Protein AF-A0A160TWB4-F1 (afdb_monomer_lite)

InterPro domains:
  IPR011051 RmlC-like cupin domain superfamily [SSF51182] (1-45)
  IPR013096 Cupin 2, conserved barrel [PF07883] (1-42)
  IPR014710 RmlC-like jelly roll fold [G3DSA:2.60.120.10] (1-47)

Radius of gyration: 13.47 Å; chains: 1; bounding box: 28×30×26 Å

pLDDT: mean 93.83, std 5.78, range [55.16, 97.88]

Foldseek 3Di:
DWKDWAPDIDDDDPPDDDDRDPPTDMDDDDPDDDDDDDDDDDVVPDPVVVVVVVVVD

Secondary structure (DSSP, 8-state):
-EEEETTEEEE--TT------TT--EEEE--SSS--------SSPPHHHHHHHHHT-

Structure (mmCIF, N/CA/C/O backbone):
data_AF-A0A160TWB4-F1
#
_entry.id   AF-A0A160TWB4-F1
#
loop_
_atom_site.group_PDB
_atom_site.id
_atom_site.type_symbol
_atom_site.label_atom_id
_atom_site.label_alt_id
_atom_site.label_comp_id
_atom_site.label_asym_id
_atom_site.label_entity_id
_atom_site.label_seq_id
_atom_site.pdbx_PDB_ins_code
_atom_site.Cartn_x
_atom_site.Cartn_y
_atom_site.Cartn_z
_atom_site.occupancy
_atom_site.B_iso_or_equiv
_atom_site.auth_seq_id
_atom_site.auth_comp_id
_atom_site.auth_asym_id
_atom_site.auth_atom_id
_atom_site.pdbx_PDB_model_num
ATOM 1 N N . MET A 1 1 ? -10.000 -3.668 6.478 1.00 94.50 1 MET A N 1
ATOM 2 C CA . MET A 1 1 ? -10.129 -2.517 5.546 1.00 94.50 1 MET A CA 1
ATOM 3 C C . MET A 1 1 ? -10.338 -3.051 4.139 1.00 94.50 1 MET A C 1
ATOM 5 O O . MET A 1 1 ? -9.947 -4.185 3.896 1.00 94.50 1 MET A O 1
ATOM 9 N N . ARG A 1 2 ? -10.931 -2.279 3.228 1.00 97.25 2 ARG A N 1
ATOM 10 C CA . ARG A 1 2 ? -11.009 -2.644 1.809 1.00 97.25 2 ARG A CA 1
ATOM 11 C C . ARG A 1 2 ? -9.844 -2.017 1.068 1.00 97.25 2 ARG A C 1
ATOM 13 O O . ARG A 1 2 ? -9.672 -0.807 1.160 1.00 97.25 2 ARG A O 1
ATOM 20 N N . LEU A 1 3 ? -9.056 -2.820 0.363 1.00 96.75 3 LEU A N 1
ATOM 21 C CA . LEU A 1 3 ? -8.014 -2.332 -0.534 1.00 96.75 3 LEU A CA 1
ATOM 22 C C . LEU A 1 3 ? -8.453 -2.477 -1.985 1.00 96.75 3 LEU A C 1
ATOM 24 O O . LEU A 1 3 ? -9.035 -3.495 -2.362 1.00 96.75 3 LEU A O 1
ATOM 28 N N . THR A 1 4 ? -8.112 -1.466 -2.778 1.00 97.50 4 THR A N 1
ATOM 29 C CA . THR A 1 4 ? -8.222 -1.475 -4.236 1.00 97.50 4 THR A CA 1
ATOM 30 C C . THR A 1 4 ? -6.822 -1.356 -4.824 1.00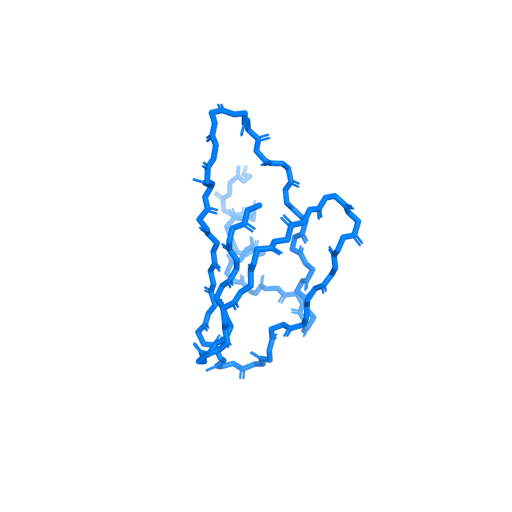 97.50 4 THR A C 1
ATOM 32 O O . THR A 1 4 ? -6.086 -0.442 -4.445 1.00 97.50 4 THR A O 1
ATOM 35 N N . VAL A 1 5 ? -6.459 -2.243 -5.752 1.00 97.19 5 VAL A N 1
ATOM 36 C CA . VAL A 1 5 ? -5.201 -2.204 -6.516 1.00 97.19 5 VAL A CA 1
ATOM 37 C C . VAL A 1 5 ? -5.524 -2.471 -7.984 1.00 97.19 5 VAL A C 1
ATOM 39 O O . VAL A 1 5 ? -5.813 -3.599 -8.374 1.00 97.19 5 VAL A O 1
ATOM 42 N N . GLY A 1 6 ? -5.492 -1.423 -8.808 1.00 97.12 6 GLY A N 1
ATOM 43 C CA . GLY A 1 6 ? -5.988 -1.505 -10.181 1.00 97.12 6 GLY A CA 1
ATOM 44 C C . GLY A 1 6 ? -7.475 -1.858 -10.189 1.00 97.12 6 GLY A C 1
ATOM 45 O O . GLY A 1 6 ? -8.276 -1.138 -9.594 1.00 97.12 6 GLY A O 1
ATOM 46 N N . ASP A 1 7 ? -7.812 -2.978 -10.825 1.00 97.75 7 ASP A N 1
ATOM 47 C CA . ASP A 1 7 ? -9.182 -3.495 -10.914 1.00 97.75 7 ASP A CA 1
ATOM 48 C C . ASP A 1 7 ? -9.515 -4.511 -9.807 1.00 97.75 7 ASP A C 1
ATOM 50 O O . ASP A 1 7 ? -10.657 -4.960 -9.693 1.00 97.75 7 ASP A O 1
ATOM 54 N N . GLU A 1 8 ? -8.536 -4.887 -8.977 1.00 97.62 8 GLU A N 1
ATOM 55 C CA . GLU A 1 8 ? -8.753 -5.828 -7.882 1.00 97.62 8 GLU A CA 1
ATOM 56 C C . GLU A 1 8 ? -9.200 -5.113 -6.608 1.00 97.62 8 GLU A C 1
ATOM 58 O O . GLU A 1 8 ? -8.616 -4.109 -6.194 1.00 97.62 8 GLU A O 1
ATOM 63 N N . VAL A 1 9 ? -10.213 -5.682 -5.952 1.00 97.88 9 VAL A N 1
ATOM 64 C CA . VAL A 1 9 ? -10.747 -5.209 -4.672 1.00 97.88 9 VAL A CA 1
ATOM 65 C C . VAL A 1 9 ? -10.818 -6.380 -3.699 1.00 97.88 9 VAL A C 1
ATOM 67 O O . VAL A 1 9 ? -11.352 -7.438 -4.037 1.00 97.88 9 VAL A O 1
ATOM 70 N N . ARG A 1 10 ? -10.304 -6.198 -2.478 1.00 96.38 10 ARG A N 1
ATOM 71 C CA . ARG A 1 10 ? -10.399 -7.210 -1.412 1.00 96.38 10 ARG A CA 1
ATOM 72 C C . ARG A 1 10 ? -10.560 -6.573 -0.043 1.00 96.38 10 ARG A C 1
ATOM 74 O O . ARG A 1 10 ? -9.941 -5.552 0.260 1.00 96.38 10 ARG A O 1
ATOM 81 N N . ASP A 1 11 ? -11.326 -7.245 0.803 1.00 97.00 11 ASP A N 1
ATOM 82 C CA . ASP A 1 11 ? -11.369 -6.960 2.231 1.00 97.00 11 ASP A CA 1
ATOM 83 C C . ASP A 1 11 ? -10.213 -7.703 2.908 1.00 97.00 11 ASP A C 1
ATOM 85 O O . ASP A 1 11 ? -10.069 -8.914 2.749 1.00 97.00 11 ASP A O 1
ATOM 89 N N . ILE A 1 12 ? -9.374 -6.963 3.630 1.00 94.31 12 ILE A N 1
ATOM 90 C CA . ILE A 1 12 ? -8.191 -7.478 4.325 1.00 94.31 12 ILE A CA 1
ATOM 91 C C . ILE A 1 12 ? -8.278 -7.242 5.838 1.00 94.31 12 ILE A C 1
ATOM 93 O O . ILE A 1 12 ? -8.888 -6.263 6.305 1.00 94.31 12 ILE A O 1
ATOM 97 N N . GLY A 1 13 ? -7.642 -8.131 6.595 1.00 95.12 13 GLY A N 1
ATOM 98 C CA . GLY A 1 13 ? -7.510 -8.097 8.046 1.00 95.12 13 GLY A CA 1
ATOM 99 C C . GLY A 1 13 ? -6.058 -7.958 8.530 1.00 95.12 13 GLY A C 1
ATOM 100 O O . GLY A 1 13 ? -5.135 -7.769 7.736 1.00 95.12 13 GLY A O 1
ATOM 101 N N . PRO A 1 14 ? -5.835 -8.016 9.856 1.00 95.44 14 PRO A N 1
ATOM 102 C CA . PRO A 1 14 ? -4.497 -7.955 10.436 1.00 95.44 14 PRO A CA 1
ATOM 103 C C . PRO A 1 14 ? -3.588 -9.081 9.927 1.00 95.44 14 PRO A C 1
ATOM 105 O O . PRO A 1 14 ? -3.952 -10.251 9.990 1.00 95.44 14 PRO A O 1
ATOM 108 N N . GLY A 1 15 ? -2.387 -8.721 9.473 1.00 95.19 15 GLY A N 1
ATOM 109 C CA . GLY A 1 15 ? -1.386 -9.664 8.962 1.00 95.19 15 GLY A CA 1
ATOM 110 C C . GLY A 1 15 ? -1.482 -9.952 7.461 1.00 95.19 15 GLY A C 1
ATOM 111 O O . GLY A 1 15 ? -0.510 -10.445 6.891 1.00 95.19 15 GLY A O 1
ATOM 112 N N . ASP A 1 16 ? -2.591 -9.597 6.808 1.00 95.56 16 ASP A N 1
ATOM 113 C CA . ASP A 1 16 ? -2.683 -9.666 5.352 1.00 95.56 16 ASP A CA 1
ATOM 114 C C . ASP A 1 16 ? -1.722 -8.663 4.702 1.00 95.56 16 ASP A C 1
ATOM 116 O O . ASP A 1 16 ? -1.496 -7.559 5.201 1.00 95.56 16 ASP A O 1
ATOM 120 N N . MET A 1 17 ? -1.173 -9.048 3.550 1.00 92.38 17 MET A N 1
ATOM 121 C CA .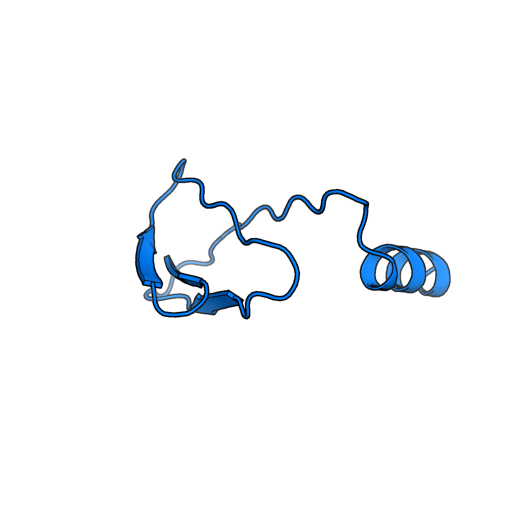 MET A 1 17 ? -0.265 -8.220 2.761 1.00 92.38 17 MET A CA 1
ATOM 122 C C . MET A 1 17 ? -0.752 -8.128 1.321 1.00 92.38 17 MET A C 1
ATOM 124 O O . MET A 1 17 ? -1.331 -9.073 0.781 1.00 92.38 17 MET A O 1
ATOM 128 N N . TRP A 1 18 ? -0.450 -7.006 0.674 1.00 93.81 18 TRP A N 1
ATOM 129 C CA . TRP A 1 18 ? -0.670 -6.823 -0.754 1.00 93.81 18 TRP A CA 1
ATOM 130 C C . TRP A 1 18 ? 0.515 -6.086 -1.370 1.00 93.81 18 TRP A C 1
ATOM 132 O O . TRP A 1 18 ? 1.131 -5.228 -0.745 1.00 93.81 18 TRP A O 1
ATOM 142 N N . TYR A 1 19 ? 0.823 -6.423 -2.615 1.00 95.06 19 TYR A N 1
ATOM 143 C CA . TYR A 1 19 ? 1.739 -5.687 -3.472 1.00 95.06 19 TYR A CA 1
ATOM 144 C C . TYR A 1 19 ? 1.003 -4.752 -4.450 1.00 95.06 19 TYR A C 1
ATOM 146 O O . TYR A 1 19 ? 0.236 -5.217 -5.292 1.00 95.06 19 TYR A O 1
ATOM 154 N N . ALA A 1 20 ? 1.274 -3.446 -4.376 1.00 95.50 20 ALA A N 1
ATOM 155 C CA . ALA A 1 20 ? 0.830 -2.465 -5.365 1.00 95.50 20 ALA A CA 1
ATOM 156 C C . ALA A 1 20 ? 1.955 -2.196 -6.388 1.00 95.50 20 ALA A C 1
ATOM 158 O O . ALA A 1 20 ? 2.995 -1.645 -6.010 1.00 95.50 20 ALA A O 1
ATOM 159 N N . PRO A 1 21 ? 1.793 -2.568 -7.673 1.00 95.69 21 PRO A N 1
ATOM 160 C CA . PRO A 1 21 ? 2.824 -2.325 -8.678 1.00 95.69 21 PRO A CA 1
ATOM 161 C C . PRO A 1 21 ? 3.012 -0.834 -8.989 1.00 95.69 21 PRO A C 1
ATOM 163 O O . PRO A 1 21 ? 2.123 -0.004 -8.783 1.00 95.69 21 PRO A O 1
ATOM 166 N N . ALA A 1 22 ? 4.173 -0.495 -9.555 1.00 94.12 22 ALA A N 1
ATOM 167 C CA . ALA A 1 22 ? 4.453 0.863 -10.010 1.00 94.12 22 ALA A CA 1
ATOM 168 C C . ALA A 1 22 ? 3.401 1.343 -11.025 1.00 94.12 22 ALA A C 1
ATOM 170 O O . ALA A 1 22 ? 2.999 0.600 -11.919 1.00 94.12 22 ALA A O 1
ATOM 171 N N . ASN A 1 23 ? 2.992 2.609 -10.900 1.00 93.81 23 ASN A N 1
ATOM 172 C CA . ASN A 1 23 ? 1.981 3.259 -11.743 1.00 93.81 23 ASN A CA 1
ATOM 173 C C . ASN A 1 23 ? 0.580 2.617 -11.708 1.00 93.81 23 ASN A C 1
ATOM 175 O O . ASN A 1 23 ? -0.268 2.972 -12.525 1.00 93.81 23 ASN A O 1
ATOM 179 N N . VAL A 1 24 ? 0.303 1.720 -10.757 1.00 97.00 24 VAL A N 1
ATOM 180 C CA . VAL A 1 24 ? -1.041 1.181 -10.534 1.00 97.00 24 VAL A CA 1
ATOM 181 C C . VAL A 1 24 ? -1.734 2.005 -9.458 1.00 97.00 24 VAL A C 1
ATOM 183 O O . VAL A 1 24 ? -1.207 2.189 -8.360 1.00 97.00 24 VAL A O 1
ATOM 186 N N . LYS A 1 25 ? -2.930 2.512 -9.768 1.00 96.56 25 LYS A N 1
ATOM 187 C CA . LYS A 1 25 ? -3.744 3.245 -8.796 1.00 96.56 25 LYS A CA 1
ATOM 188 C C . LYS A 1 25 ? -4.153 2.300 -7.668 1.00 96.56 25 LYS A C 1
ATOM 190 O O . LYS A 1 25 ? -4.690 1.226 -7.926 1.00 96.56 25 LYS A O 1
ATOM 195 N N . HIS A 1 26 ? -3.910 2.719 -6.434 1.00 96.44 26 HIS A N 1
ATOM 196 C CA . HIS A 1 26 ? -4.250 1.948 -5.248 1.00 96.44 26 HIS A CA 1
ATOM 197 C C . HIS A 1 26 ? -4.719 2.857 -4.112 1.00 96.44 26 HIS A C 1
ATOM 199 O O . HIS A 1 26 ? -4.464 4.064 -4.118 1.00 96.44 26 HIS A O 1
ATOM 205 N N . GLY A 1 27 ? -5.442 2.278 -3.160 1.00 95.00 27 GLY A N 1
ATOM 206 C CA . GLY A 1 27 ? -5.950 2.982 -1.989 1.00 95.00 27 GLY A CA 1
ATOM 207 C C . GLY A 1 27 ? -6.721 2.060 -1.051 1.00 95.00 27 GLY A C 1
ATOM 208 O O . GLY A 1 27 ? -6.954 0.892 -1.367 1.00 95.00 27 GLY A O 1
ATOM 209 N N . GLY A 1 28 ? -7.114 2.602 0.101 1.00 95.00 28 GLY A N 1
ATOM 210 C CA . GLY A 1 28 ? -7.828 1.864 1.134 1.00 95.00 28 GLY A CA 1
ATOM 211 C C . GLY A 1 28 ? -9.024 2.616 1.706 1.00 95.00 28 GLY A C 1
ATOM 212 O O . GLY A 1 28 ? -8.987 3.835 1.858 1.00 95.00 28 GLY A O 1
ATOM 213 N N . GLU A 1 29 ? -10.065 1.865 2.055 1.00 96.44 29 GLU A N 1
ATOM 214 C CA . GLU A 1 29 ? -11.273 2.335 2.733 1.00 96.44 29 GLU A CA 1
ATOM 215 C C . GLU A 1 29 ? -11.434 1.611 4.081 1.00 96.44 29 GLU A C 1
ATOM 217 O O . GLU A 1 29 ? -11.307 0.383 4.188 1.00 96.44 29 GLU A O 1
ATOM 222 N N . ILE A 1 30 ? -11.713 2.376 5.137 1.00 97.00 30 ILE A N 1
ATOM 223 C CA . ILE A 1 30 ? -12.007 1.833 6.466 1.00 97.00 30 ILE A CA 1
ATOM 224 C C . ILE A 1 30 ? -13.486 1.426 6.490 1.00 97.00 30 ILE A C 1
ATOM 226 O O . ILE A 1 30 ? -14.361 2.270 6.357 1.00 97.00 30 ILE A O 1
ATOM 230 N N . LEU A 1 31 ? -13.758 0.131 6.668 1.00 96.25 31 LEU A N 1
ATOM 231 C CA . LEU A 1 31 ? -15.118 -0.435 6.625 1.00 96.25 31 LEU A CA 1
ATOM 232 C C . LEU A 1 31 ? -15.846 -0.438 7.983 1.00 96.25 31 LEU A C 1
ATOM 234 O O . LEU A 1 31 ? -16.996 -0.858 8.057 1.00 96.25 31 LEU A O 1
ATOM 238 N N . GLY A 1 32 ? -15.172 -0.047 9.065 1.00 93.81 32 GLY A N 1
ATOM 239 C CA . GLY A 1 32 ? -15.694 -0.124 10.431 1.00 93.81 32 GLY A CA 1
ATOM 240 C C . GLY A 1 32 ? -15.441 1.150 11.230 1.00 93.81 32 GLY A C 1
ATOM 241 O O . GLY A 1 32 ? -14.916 2.131 10.711 1.00 93.81 32 GLY A O 1
ATOM 242 N N . HIS A 1 33 ? -15.820 1.127 12.505 1.00 96.06 33 HIS A N 1
ATOM 243 C CA . HIS A 1 33 ? -15.676 2.279 13.405 1.00 96.06 33 HIS A CA 1
ATOM 244 C C . HIS A 1 33 ? -14.330 2.321 14.132 1.00 96.06 33 HIS A C 1
ATOM 246 O O . HIS A 1 33 ? -13.928 3.376 14.617 1.00 96.06 33 HIS A O 1
ATOM 252 N N . GLU A 1 34 ? -13.631 1.189 14.188 1.00 95.12 34 GLU A N 1
ATOM 253 C CA . GLU A 1 34 ? -12.313 1.109 14.803 1.00 95.12 34 GLU A CA 1
ATOM 254 C C . GLU A 1 34 ? -11.233 1.653 13.855 1.00 95.12 34 GLU A C 1
ATOM 256 O O . GLU A 1 34 ? -11.278 1.392 12.645 1.00 95.12 34 GLU A O 1
ATOM 261 N N . PRO A 1 35 ? -10.237 2.389 14.379 1.00 93.88 35 PRO A N 1
ATOM 262 C CA . PRO A 1 35 ? -9.124 2.865 13.576 1.00 93.88 35 PRO A CA 1
ATOM 263 C C . PRO A 1 35 ? -8.288 1.697 13.043 1.00 93.88 35 PRO A C 1
ATOM 265 O O . PRO A 1 35 ? -8.104 0.673 13.701 1.00 93.88 35 PRO A O 1
ATOM 268 N N . VAL A 1 36 ? -7.722 1.881 11.850 1.00 94.94 36 VAL A N 1
ATOM 269 C CA . VAL A 1 36 ? -6.814 0.917 11.221 1.00 94.94 36 VAL A CA 1
ATOM 270 C C . VAL A 1 36 ? -5.394 1.463 11.263 1.00 94.94 36 VAL A C 1
ATOM 272 O O . VAL A 1 36 ? -5.145 2.586 10.829 1.00 94.94 36 VAL A O 1
ATOM 275 N N . VAL A 1 37 ? -4.456 0.648 11.744 1.00 94.38 37 VAL A N 1
ATOM 276 C CA . VAL A 1 37 ? -3.021 0.898 11.574 1.00 94.38 37 VAL A CA 1
ATOM 277 C C . VAL A 1 37 ? -2.563 0.148 10.329 1.00 94.38 37 VAL A C 1
ATOM 279 O O . VAL A 1 37 ? -2.644 -1.077 10.275 1.00 94.38 37 VAL A O 1
ATOM 282 N N . PHE A 1 38 ? -2.102 0.892 9.329 1.00 93.19 38 PHE A N 1
ATOM 283 C CA . PHE A 1 38 ? -1.651 0.368 8.044 1.00 93.19 38 PHE A CA 1
ATOM 284 C C . PHE A 1 38 ? -0.186 0.748 7.815 1.00 93.19 38 PHE A C 1
ATOM 286 O O . PHE A 1 38 ? 0.210 1.880 8.099 1.00 93.19 38 PHE A O 1
ATOM 293 N N . ILE A 1 39 ? 0.618 -0.204 7.340 1.00 93.88 39 ILE A N 1
ATOM 294 C CA . ILE A 1 39 ? 2.047 -0.007 7.081 1.00 93.88 39 ILE A CA 1
ATOM 295 C C . ILE A 1 39 ? 2.268 -0.057 5.572 1.00 93.88 39 ILE A C 1
ATOM 297 O O . ILE A 1 39 ? 2.148 -1.121 4.970 1.00 93.88 39 ILE A O 1
ATOM 301 N N . ASP A 1 40 ? 2.649 1.080 4.993 1.00 92.88 40 ASP A N 1
ATOM 302 C CA . ASP A 1 40 ? 3.113 1.158 3.609 1.00 92.88 40 ASP A CA 1
ATOM 303 C C . ASP A 1 40 ? 4.638 1.101 3.538 1.00 92.88 40 ASP A C 1
ATOM 305 O O . ASP A 1 40 ? 5.342 1.872 4.199 1.00 92.88 40 ASP A O 1
ATOM 309 N N . VAL A 1 41 ? 5.151 0.228 2.671 1.00 94.06 41 VAL A N 1
ATOM 310 C CA . VAL A 1 41 ?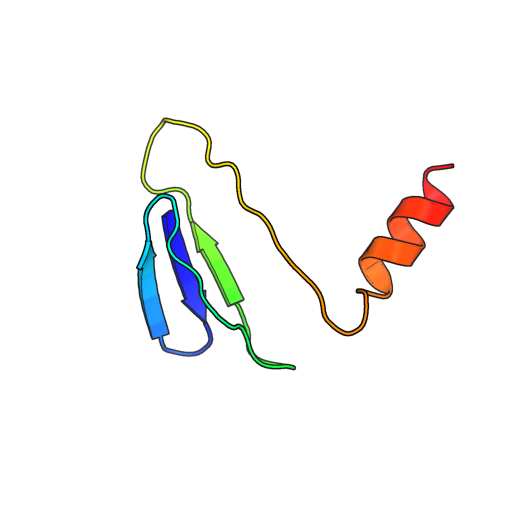 6.581 0.128 2.369 1.00 94.06 41 VAL A CA 1
ATOM 311 C C . VAL A 1 41 ? 6.809 0.497 0.909 1.00 94.06 41 VAL A C 1
ATOM 313 O O . VAL A 1 41 ? 6.412 -0.225 -0.002 1.00 94.06 41 VAL A O 1
ATOM 316 N N . TYR A 1 42 ? 7.489 1.621 0.686 1.00 93.44 42 TYR A N 1
ATOM 317 C CA . TYR A 1 42 ? 7.834 2.101 -0.651 1.00 93.44 42 TYR A CA 1
ATOM 318 C C . TYR A 1 42 ? 9.251 1.661 -1.034 1.00 93.44 42 TYR A C 1
ATOM 320 O O . TYR A 1 42 ? 10.214 1.974 -0.330 1.00 93.44 42 TYR A O 1
ATOM 328 N N . ALA A 1 43 ? 9.379 0.973 -2.171 1.00 93.50 43 ALA A N 1
ATOM 329 C CA . ALA A 1 43 ? 10.656 0.561 -2.748 1.00 93.50 43 ALA A CA 1
ATOM 330 C C . ALA A 1 43 ? 10.693 0.897 -4.257 1.00 93.50 43 ALA A C 1
ATOM 332 O O . ALA A 1 43 ? 9.964 0.269 -5.027 1.00 93.50 43 ALA A O 1
ATOM 333 N N . PRO A 1 44 ? 11.520 1.864 -4.707 1.00 93.50 44 PRO A N 1
ATOM 334 C CA . PRO A 1 44 ? 12.43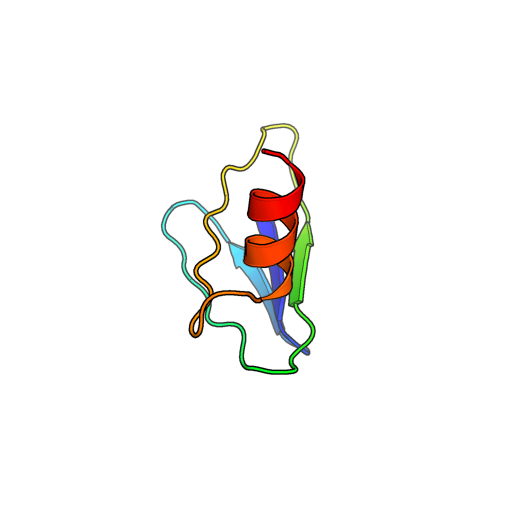3 2.694 -3.910 1.00 93.50 44 PRO A CA 1
ATOM 335 C C . PRO A 1 44 ? 11.689 3.644 -2.949 1.00 93.50 44 PRO A C 1
ATOM 337 O O . PRO A 1 44 ? 10.478 3.830 -3.094 1.00 93.50 44 PRO A O 1
ATOM 340 N N . PRO A 1 45 ? 12.391 4.267 -1.980 1.00 93.12 45 PRO A N 1
ATOM 341 C CA . PRO A 1 45 ? 11.783 5.233 -1.070 1.00 93.12 45 PRO A CA 1
ATOM 342 C C . PRO A 1 45 ? 11.009 6.322 -1.819 1.00 93.12 45 PRO A C 1
ATOM 344 O O . PRO A 1 45 ? 11.492 6.882 -2.807 1.00 93.12 45 PRO A O 1
ATOM 347 N N . SER A 1 46 ? 9.808 6.644 -1.336 1.00 91.50 46 SER A N 1
ATOM 348 C CA . SER A 1 46 ? 8.972 7.671 -1.957 1.00 91.50 46 SER A CA 1
ATOM 349 C C . SER A 1 46 ? 9.632 9.046 -1.849 1.00 91.50 46 SER A C 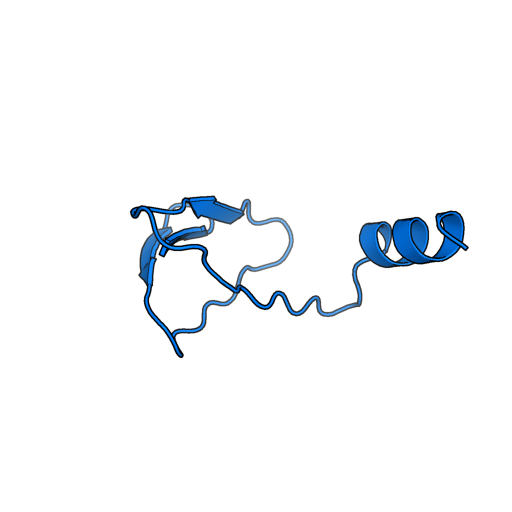1
ATOM 351 O O . SER A 1 46 ? 9.814 9.579 -0.753 1.00 91.50 46 SER A O 1
ATOM 353 N N . ARG A 1 47 ? 9.943 9.651 -3.003 1.00 93.25 47 ARG A N 1
ATOM 354 C CA . ARG A 1 47 ? 10.533 10.995 -3.077 1.00 93.25 47 ARG A CA 1
ATOM 355 C C . ARG A 1 47 ? 9.630 12.049 -2.439 1.00 93.25 47 ARG A C 1
ATOM 357 O O . ARG A 1 47 ? 10.128 12.924 -1.743 1.00 93.25 47 ARG A O 1
ATOM 364 N N . THR A 1 48 ? 8.317 11.953 -2.645 1.00 91.62 48 THR A N 1
ATOM 365 C CA . THR A 1 48 ? 7.345 12.899 -2.081 1.00 91.62 48 THR A CA 1
ATOM 366 C C . THR A 1 48 ? 7.308 12.821 -0.559 1.00 91.62 48 THR A C 1
ATOM 368 O O . THR A 1 48 ? 7.311 13.856 0.103 1.00 91.62 48 THR A O 1
ATOM 371 N N . ILE A 1 49 ? 7.324 11.607 0.004 1.00 91.06 49 ILE A N 1
ATOM 372 C CA . ILE A 1 49 ? 7.363 11.423 1.459 1.00 91.06 49 ILE A CA 1
ATOM 373 C C . ILE A 1 49 ? 8.698 11.914 2.023 1.00 91.06 49 ILE A C 1
ATOM 375 O O . ILE A 1 49 ? 8.698 12.648 3.007 1.00 91.06 49 ILE A O 1
ATOM 379 N N . ALA A 1 50 ? 9.822 11.590 1.375 1.00 91.31 50 ALA A N 1
ATOM 380 C CA . ALA A 1 50 ? 11.139 12.077 1.787 1.00 91.31 50 ALA A CA 1
ATOM 381 C C . ALA A 1 50 ? 11.194 13.616 1.828 1.00 91.31 50 ALA A C 1
ATOM 383 O O . ALA A 1 50 ? 11.538 14.191 2.857 1.00 91.31 50 ALA A O 1
ATOM 384 N N . GLN A 1 51 ? 10.749 14.283 0.757 1.00 94.31 51 GLN A N 1
ATOM 385 C CA . GLN A 1 51 ? 10.692 15.747 0.683 1.00 94.31 51 GLN A CA 1
ATOM 386 C C . GLN A 1 51 ? 9.765 16.355 1.743 1.00 94.31 51 GLN A C 1
ATOM 388 O O . GLN A 1 51 ? 10.088 17.383 2.333 1.00 94.31 51 GLN A O 1
ATOM 393 N N . TRP A 1 52 ? 8.611 15.736 2.007 1.00 93.12 52 TRP A N 1
ATOM 394 C CA . TRP A 1 52 ? 7.700 16.200 3.054 1.00 93.12 52 TRP A CA 1
ATOM 395 C C . TRP A 1 52 ? 8.347 16.137 4.442 1.00 93.12 52 TRP A C 1
ATOM 397 O O . TRP A 1 52 ? 8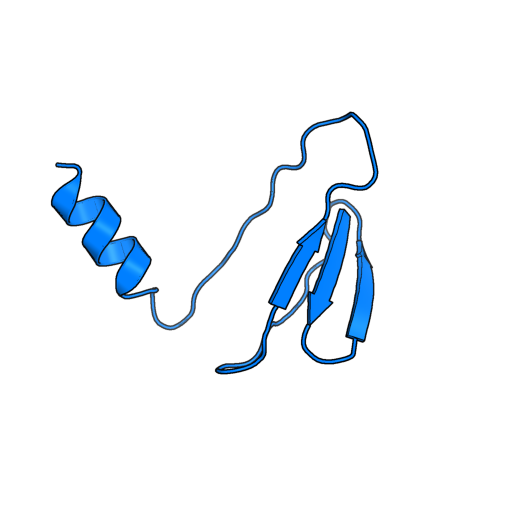.216 17.087 5.210 1.00 93.12 52 TRP A O 1
ATOM 407 N N . ILE A 1 53 ? 9.070 15.054 4.751 1.00 92.00 53 ILE A N 1
ATOM 408 C CA . ILE A 1 53 ? 9.789 14.899 6.025 1.00 92.00 53 ILE A CA 1
ATOM 409 C C . ILE A 1 53 ? 10.881 15.965 6.163 1.00 92.00 53 ILE A C 1
ATOM 411 O O . ILE A 1 53 ? 11.017 16.559 7.230 1.00 92.00 53 ILE A O 1
ATOM 415 N N . GLU A 1 54 ? 11.652 16.212 5.103 1.00 93.19 54 GLU A N 1
ATOM 416 C CA . GLU A 1 54 ? 12.724 17.216 5.094 1.00 93.19 54 GLU A CA 1
ATOM 417 C C . GLU A 1 54 ? 12.189 18.634 5.313 1.00 93.19 54 GLU A C 1
ATOM 419 O O . GLU A 1 54 ? 12.735 19.364 6.131 1.00 93.19 54 GLU A O 1
ATOM 424 N N . ASN A 1 55 ? 11.082 18.992 4.658 1.00 92.75 55 ASN A N 1
ATOM 425 C CA . ASN A 1 55 ? 10.469 20.321 4.762 1.00 92.75 55 ASN A CA 1
ATOM 426 C C . ASN A 1 55 ? 9.717 20.566 6.082 1.00 92.75 55 ASN A C 1
ATOM 428 O O . ASN A 1 55 ? 9.288 21.687 6.346 1.00 92.75 55 ASN A O 1
ATOM 432 N N . LYS A 1 56 ? 9.478 19.517 6.878 1.00 80.44 56 LYS A N 1
ATOM 433 C CA . LYS A 1 56 ? 8.844 19.605 8.202 1.00 80.44 56 LYS A CA 1
ATOM 434 C C . LYS A 1 56 ? 9.844 19.764 9.352 1.00 80.44 56 LYS A C 1
ATOM 436 O O . LYS A 1 56 ? 9.402 19.884 10.495 1.00 80.44 56 LYS A O 1
ATOM 441 N N . LYS A 1 57 ? 11.144 19.724 9.063 1.00 55.16 57 LYS A N 1
ATOM 442 C CA . LYS A 1 57 ? 12.217 20.053 10.008 1.00 55.16 57 LYS A CA 1
ATOM 443 C C . LYS A 1 57 ? 12.546 21.537 9.939 1.00 55.16 57 LYS A C 1
ATOM 445 O O . LYS A 1 57 ? 12.879 22.077 11.013 1.00 55.16 57 LYS A O 1
#

Organism: NCBI:txid652676

Sequence (57 aa):
MRLTVGDEVRDIGPGDMWYAPANVKHGGEILGHEPVVFIDVYAPPSRTIAQWIENKK